Protein AF-A0A9J6NYB8-F1 (afdb_monomer_lite)

InterPro domains:
  IPR001387 Cro/C1-type, helix-turn-helix domain [PS50943] (2-49)
  IPR001387 Cro/C1-type, helix-turn-helix domain [cd00093] (2-49)
  IPR010982 Lambda repressor-like, DNA-binding domain superfamily [G3DSA:1.10.260.40] (1-51)
  IPR010982 Lambda repressor-like, DNA-binding domain superfamily [SSF47413] (2-51)

Structure (mmCIF, N/CA/C/O backbone):
data_AF-A0A9J6NYB8-F1
#
_entry.id   AF-A0A9J6NYB8-F1
#
loop_
_atom_site.group_PDB
_atom_site.id
_atom_site.type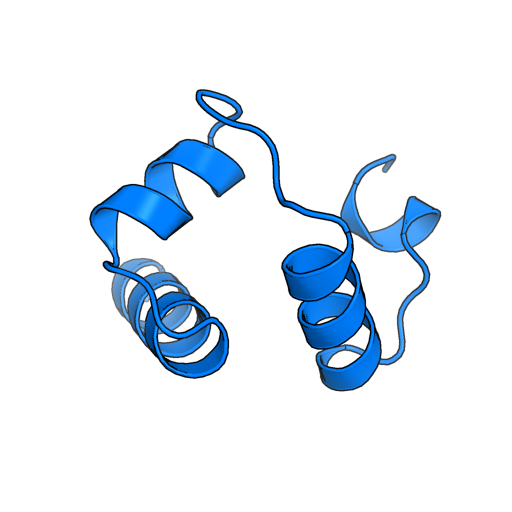_symbol
_atom_site.label_atom_id
_atom_site.label_alt_id
_atom_site.label_comp_id
_atom_site.label_asym_id
_atom_site.label_entity_id
_atom_site.label_seq_id
_atom_site.pdbx_PDB_ins_code
_atom_site.Cartn_x
_atom_site.Cartn_y
_atom_site.Cartn_z
_atom_site.occupancy
_atom_site.B_iso_or_equiv
_atom_site.auth_seq_id
_atom_site.auth_comp_id
_atom_site.auth_asym_id
_atom_site.auth_atom_id
_atom_site.pdbx_PDB_model_num
ATOM 1 N N . MET A 1 1 ? -6.361 -18.463 -5.181 1.00 54.88 1 MET A N 1
ATOM 2 C CA . MET A 1 1 ? -7.343 -17.410 -4.819 1.00 54.88 1 MET A CA 1
ATOM 3 C C . MET A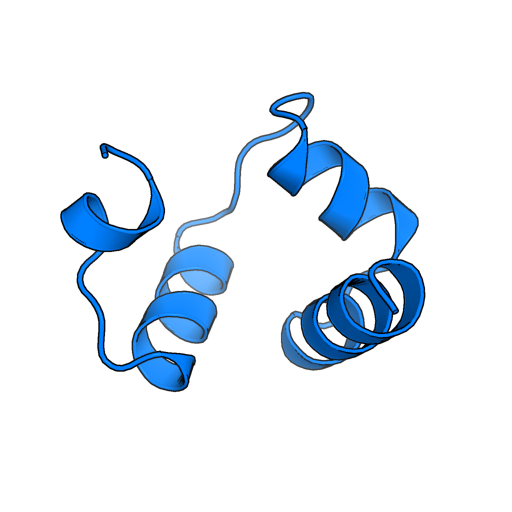 1 1 ? -6.718 -16.275 -3.993 1.00 54.88 1 MET A C 1
ATOM 5 O O . MET A 1 1 ? -7.070 -15.133 -4.246 1.00 54.88 1 MET A O 1
ATOM 9 N N . ARG A 1 2 ? -5.765 -16.543 -3.074 1.00 63.34 2 ARG A N 1
ATOM 10 C CA . ARG A 1 2 ? -5.002 -15.496 -2.350 1.00 63.34 2 ARG A CA 1
ATOM 11 C C . ARG A 1 2 ? -4.024 -14.705 -3.236 1.00 63.34 2 ARG A C 1
ATOM 13 O O . ARG A 1 2 ? -4.023 -13.485 -3.159 1.00 63.34 2 ARG A O 1
ATOM 20 N N . ASP A 1 3 ? -3.309 -15.360 -4.156 1.00 68.06 3 ASP A N 1
ATOM 21 C CA . ASP A 1 3 ? -2.374 -14.668 -5.069 1.00 68.06 3 ASP A CA 1
ATOM 22 C C . ASP A 1 3 ? -3.037 -13.612 -5.965 1.00 68.06 3 ASP A C 1
ATOM 24 O O . ASP A 1 3 ? -2.439 -12.579 -6.252 1.00 68.06 3 ASP A O 1
ATOM 28 N N . ILE A 1 4 ? -4.279 -13.858 -6.401 1.00 70.12 4 ILE A N 1
ATOM 29 C CA . ILE A 1 4 ? -5.039 -12.905 -7.227 1.00 70.12 4 ILE A CA 1
ATOM 30 C C . ILE A 1 4 ? -5.386 -11.663 -6.398 1.00 70.12 4 ILE A C 1
ATOM 32 O O . ILE A 1 4 ? -5.226 -10.548 -6.874 1.00 70.12 4 ILE A O 1
ATOM 36 N N . LYS A 1 5 ? -5.787 -11.840 -5.130 1.00 82.81 5 LYS A N 1
ATOM 37 C CA . LYS A 1 5 ? -6.087 -10.715 -4.233 1.00 82.81 5 LYS A CA 1
ATOM 38 C C . LYS A 1 5 ? -4.844 -9.869 -3.951 1.00 82.81 5 LYS A C 1
ATOM 40 O O . LYS A 1 5 ? -4.917 -8.653 -4.056 1.00 82.81 5 LYS A O 1
ATOM 45 N N . GLN A 1 6 ? -3.704 -10.503 -3.670 1.00 87.44 6 GLN A N 1
ATOM 46 C CA . GLN A 1 6 ? -2.449 -9.786 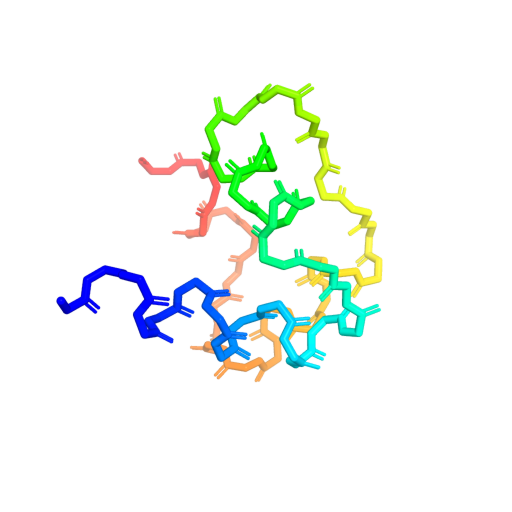-3.425 1.00 87.44 6 GLN A CA 1
ATOM 47 C C . GLN A 1 6 ? -1.947 -9.040 -4.666 1.00 87.44 6 GLN A C 1
ATOM 49 O O . GLN A 1 6 ? -1.466 -7.920 -4.537 1.00 87.44 6 GLN A O 1
ATOM 54 N N . ARG A 1 7 ? -2.076 -9.622 -5.870 1.00 92.31 7 ARG A N 1
ATOM 55 C CA . ARG A 1 7 ? -1.740 -8.920 -7.122 1.00 92.31 7 ARG A CA 1
ATOM 56 C C . ARG A 1 7 ? -2.612 -7.692 -7.342 1.00 92.31 7 ARG A C 1
ATOM 58 O O . ARG A 1 7 ? -2.067 -6.621 -7.560 1.00 92.31 7 ARG A O 1
ATOM 65 N N . ASN A 1 8 ? -3.927 -7.832 -7.208 1.00 91.38 8 ASN A N 1
ATOM 66 C CA . ASN A 1 8 ? -4.846 -6.716 -7.414 1.00 91.38 8 ASN A CA 1
ATOM 67 C C . ASN A 1 8 ? -4.584 -5.578 -6.416 1.00 91.38 8 ASN A C 1
ATOM 69 O O . ASN A 1 8 ? -4.565 -4.414 -6.795 1.00 91.38 8 ASN A O 1
ATOM 73 N N . MET A 1 9 ? -4.336 -5.905 -5.145 1.00 92.06 9 MET A N 1
ATOM 74 C CA . MET A 1 9 ? -4.001 -4.891 -4.141 1.00 92.06 9 MET A CA 1
ATOM 75 C C . MET A 1 9 ? -2.643 -4.238 -4.406 1.00 92.06 9 MET A C 1
ATOM 77 O O . MET A 1 9 ? -2.498 -3.036 -4.213 1.00 92.06 9 MET A O 1
ATOM 81 N N . ALA A 1 10 ? -1.658 -5.005 -4.875 1.00 94.25 10 ALA A N 1
ATOM 82 C CA . ALA A 1 10 ? -0.365 -4.460 -5.266 1.00 94.25 10 ALA A CA 1
ATOM 83 C C . ALA A 1 10 ? -0.485 -3.503 -6.464 1.00 94.25 10 ALA A C 1
ATOM 85 O O . ALA A 1 10 ? 0.143 -2.451 -6.451 1.00 94.25 10 ALA A O 1
ATOM 86 N N . GLU A 1 11 ? -1.335 -3.821 -7.446 1.00 95.31 11 GLU A N 1
ATOM 87 C CA . GLU A 1 11 ? -1.645 -2.938 -8.579 1.00 95.31 11 GLU A CA 1
ATOM 88 C C . GLU A 1 11 ? -2.330 -1.641 -8.124 1.00 95.31 11 GLU A C 1
ATOM 90 O O . GLU A 1 11 ? -1.903 -0.562 -8.523 1.00 95.31 11 GLU A O 1
ATOM 95 N N . ILE A 1 12 ? -3.330 -1.727 -7.238 1.00 93.12 12 ILE A N 1
ATOM 96 C CA . ILE A 1 12 ? -4.031 -0.555 -6.676 1.00 93.12 12 ILE A CA 1
ATOM 97 C C . ILE A 1 12 ? -3.076 0.357 -5.895 1.00 93.12 12 ILE A C 1
ATOM 99 O O . ILE A 1 12 ? -3.227 1.575 -5.910 1.00 93.12 12 ILE A O 1
ATOM 103 N N . LEU A 1 13 ? -2.104 -0.232 -5.200 1.00 93.69 13 LEU A N 1
ATOM 104 C CA . LEU A 1 13 ? -1.131 0.495 -4.386 1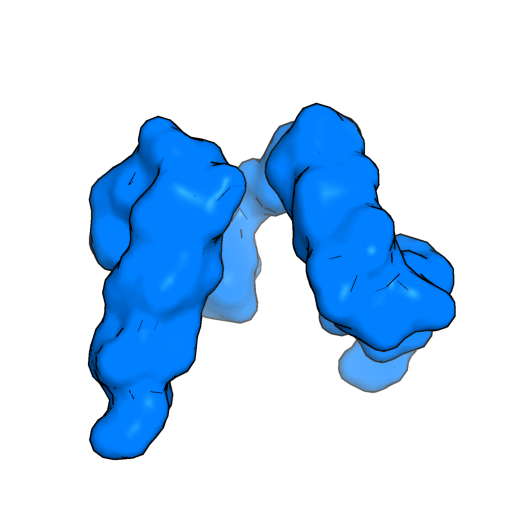.00 93.69 13 LEU A CA 1
ATOM 105 C C . LEU A 1 13 ? 0.176 0.799 -5.130 1.00 93.69 13 LEU A C 1
ATOM 107 O O . LEU A 1 13 ? 1.154 1.186 -4.491 1.00 93.69 13 LEU A O 1
ATOM 111 N N . GLU A 1 14 ? 0.199 0.598 -6.450 1.00 95.12 14 GLU A N 1
ATOM 112 C CA . GLU A 1 14 ? 1.338 0.880 -7.330 1.00 95.12 14 GLU A CA 1
ATOM 113 C C . GLU A 1 14 ? 2.664 0.263 -6.837 1.00 95.12 14 GLU A C 1
ATOM 115 O O . GLU A 1 14 ? 3.733 0.874 -6.888 1.00 95.12 14 GLU A O 1
ATOM 120 N N . MET A 1 15 ? 2.611 -0.978 -6.348 1.00 95.31 15 MET A N 1
ATOM 121 C CA . MET A 1 15 ? 3.772 -1.709 -5.840 1.00 95.31 15 MET A CA 1
ATOM 122 C C . MET A 1 15 ? 3.856 -3.131 -6.395 1.00 95.31 15 MET A C 1
ATOM 124 O O . MET A 1 15 ? 2.949 -3.638 -7.049 1.00 95.31 15 MET A O 1
ATOM 128 N N . THR A 1 16 ? 4.965 -3.820 -6.123 1.00 96.06 16 THR A N 1
ATOM 129 C CA . THR A 1 16 ? 5.081 -5.237 -6.484 1.00 96.06 16 THR A CA 1
ATOM 130 C C . THR A 1 16 ? 4.249 -6.112 -5.550 1.00 96.06 16 THR A C 1
ATOM 132 O O . THR A 1 16 ? 4.077 -5.804 -4.366 1.00 96.06 16 THR A O 1
ATOM 135 N N . ARG A 1 17 ? 3.790 -7.261 -6.061 1.00 94.69 17 ARG A N 1
ATOM 136 C CA . ARG A 1 17 ? 3.094 -8.283 -5.263 1.00 94.69 17 ARG A CA 1
ATOM 137 C C . ARG A 1 17 ? 3.914 -8.681 -4.033 1.00 94.69 17 ARG A C 1
ATOM 139 O O . ARG A 1 17 ? 3.367 -8.845 -2.950 1.00 94.69 17 ARG A O 1
ATOM 146 N N . GLU A 1 18 ? 5.226 -8.823 -4.196 1.00 94.38 18 GLU A N 1
ATOM 147 C CA . GLU A 1 18 ? 6.158 -9.196 -3.132 1.00 94.38 18 GLU A CA 1
ATOM 148 C C . GLU A 1 18 ? 6.231 -8.118 -2.045 1.00 94.38 18 GLU A C 1
ATOM 150 O O . GLU A 1 18 ? 6.258 -8.446 -0.860 1.00 94.38 18 GLU A O 1
ATOM 155 N N . SER A 1 19 ? 6.237 -6.838 -2.433 1.00 95.12 19 SER A N 1
ATOM 156 C CA . SER A 1 19 ? 6.210 -5.714 -1.491 1.00 95.12 19 SER A CA 1
ATOM 157 C C . SER A 1 19 ? 4.913 -5.712 -0.682 1.00 95.12 19 SER A C 1
ATOM 159 O O . SER A 1 19 ? 4.951 -5.648 0.548 1.00 95.12 19 SER A O 1
ATOM 161 N N . TYR A 1 20 ? 3.776 -5.891 -1.360 1.00 94.50 20 TYR A N 1
ATOM 162 C CA . TYR A 1 20 ? 2.473 -5.996 -0.709 1.00 94.50 20 TYR A CA 1
ATOM 163 C C . TYR A 1 20 ? 2.421 -7.177 0.268 1.00 94.50 20 TYR A C 1
ATOM 165 O O . TYR A 1 20 ? 2.085 -6.999 1.437 1.00 94.50 20 TYR A O 1
ATOM 173 N N . ALA A 1 21 ? 2.845 -8.366 -0.169 1.00 93.44 21 ALA A N 1
ATOM 174 C CA . ALA A 1 21 ? 2.858 -9.562 0.669 1.00 93.44 21 ALA A CA 1
ATOM 175 C C . ALA A 1 21 ? 3.760 -9.396 1.901 1.00 93.44 21 ALA A C 1
ATOM 177 O O . ALA A 1 21 ? 3.423 -9.865 2.985 1.00 93.44 21 ALA A O 1
ATOM 178 N N . ARG A 1 22 ? 4.904 -8.711 1.782 1.00 94.56 22 ARG A N 1
ATOM 179 C CA . ARG A 1 22 ? 5.751 -8.408 2.946 1.00 94.56 22 ARG A CA 1
ATOM 180 C C . ARG A 1 22 ? 5.046 -7.501 3.947 1.00 94.56 22 ARG A C 1
ATOM 182 O O . ARG A 1 22 ? 5.222 -7.708 5.145 1.00 94.56 22 ARG A O 1
ATOM 189 N N . LYS A 1 23 ? 4.262 -6.527 3.478 1.00 93.19 23 LYS A N 1
ATOM 190 C CA . LYS A 1 23 ? 3.479 -5.645 4.352 1.00 93.19 23 LYS A CA 1
ATOM 191 C C . LYS A 1 23 ? 2.345 -6.385 5.051 1.00 93.19 23 LYS A C 1
ATOM 193 O O . LYS A 1 23 ? 2.231 -6.298 6.266 1.00 93.19 23 LYS A O 1
ATOM 198 N N . GLU A 1 24 ? 1.588 -7.186 4.307 1.00 89.25 24 GLU A N 1
ATOM 199 C CA . GLU A 1 24 ? 0.506 -8.021 4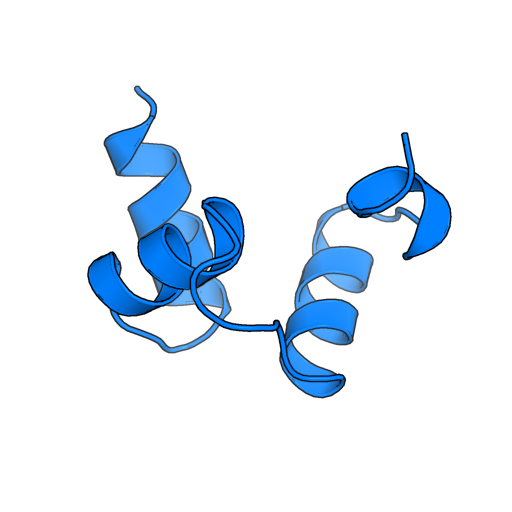.846 1.00 89.25 24 GLU A CA 1
ATOM 200 C C . GLU A 1 24 ? 1.010 -9.014 5.910 1.00 89.25 24 GLU A C 1
ATOM 202 O O . GLU A 1 24 ? 0.362 -9.213 6.929 1.00 89.25 24 GLU A O 1
ATOM 207 N N . ASN A 1 25 ? 2.208 -9.582 5.725 1.00 90.75 25 ASN A N 1
ATOM 208 C CA . ASN A 1 25 ? 2.836 -10.481 6.702 1.00 90.75 25 ASN A CA 1
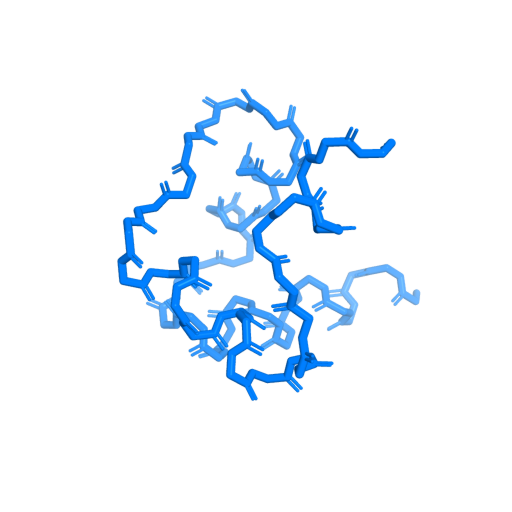ATOM 209 C C . ASN A 1 25 ? 3.590 -9.750 7.836 1.00 90.75 25 ASN A C 1
ATOM 211 O O . ASN A 1 25 ? 4.289 -10.391 8.619 1.00 90.75 25 ASN A O 1
ATOM 215 N N . GLY A 1 26 ? 3.519 -8.416 7.913 1.00 90.25 26 GLY A N 1
ATOM 216 C CA . GLY A 1 26 ? 4.147 -7.626 8.980 1.00 90.25 26 GLY A CA 1
ATOM 217 C C . GLY A 1 26 ? 5.670 -7.461 8.877 1.00 90.25 26 GLY A C 1
ATOM 218 O O . GLY A 1 26 ? 6.292 -6.904 9.780 1.00 90.25 26 GLY A O 1
ATOM 219 N N . HIS A 1 27 ? 6.302 -7.884 7.777 1.00 94.88 27 HIS A N 1
ATOM 220 C CA . HIS A 1 27 ? 7.741 -7.676 7.546 1.00 94.88 27 HIS A CA 1
ATOM 221 C C . HIS A 1 27 ? 8.097 -6.222 7.201 1.00 94.88 27 HIS A C 1
ATOM 223 O O . HIS A 1 27 ? 9.272 -5.849 7.213 1.00 94.88 27 HIS A O 1
ATOM 229 N N . SER A 1 28 ? 7.105 -5.414 6.838 1.00 93.69 28 SER A N 1
ATOM 230 C CA . SER A 1 28 ? 7.237 -3.981 6.572 1.00 93.69 28 SER A CA 1
ATOM 231 C C . SER A 1 28 ? 5.908 -3.283 6.839 1.00 93.69 28 SER A C 1
ATOM 233 O O . SER A 1 28 ? 4.860 -3.894 6.701 1.00 93.69 28 SER A O 1
ATOM 235 N N . GLN A 1 29 ? 5.934 -2.003 7.193 1.00 92.19 29 GLN A N 1
ATOM 236 C CA . GLN A 1 29 ? 4.710 -1.255 7.490 1.00 92.19 29 GLN A CA 1
ATOM 237 C C . GLN A 1 29 ? 4.097 -0.643 6.224 1.00 92.19 29 GLN A C 1
ATOM 239 O O . GLN A 1 29 ? 4.816 -0.308 5.271 1.00 92.19 29 GLN A O 1
ATOM 244 N N . PHE A 1 30 ? 2.773 -0.483 6.216 1.00 92.00 30 PHE A N 1
ATOM 245 C CA . PHE A 1 30 ? 2.098 0.356 5.228 1.00 92.00 30 PHE A CA 1
ATOM 246 C C . PHE A 1 30 ? 2.396 1.835 5.504 1.00 92.00 30 PHE A C 1
ATOM 248 O O . PHE A 1 30 ? 2.506 2.260 6.654 1.00 92.00 30 PHE A O 1
ATOM 255 N N . THR A 1 31 ? 2.556 2.630 4.450 1.00 93.69 31 THR A N 1
ATOM 256 C CA . THR A 1 31 ? 2.680 4.087 4.577 1.00 93.69 31 THR A CA 1
ATOM 257 C C . THR A 1 31 ? 1.305 4.713 4.803 1.00 93.69 31 THR A C 1
ATOM 259 O O . THR A 1 31 ? 0.285 4.124 4.454 1.00 93.69 31 THR A O 1
ATOM 262 N N . LEU A 1 32 ? 1.252 5.942 5.326 1.00 90.50 32 LEU A N 1
ATOM 263 C CA . LEU A 1 32 ? -0.023 6.649 5.522 1.00 90.50 32 LEU A CA 1
ATOM 264 C C . LEU A 1 32 ? -0.826 6.809 4.220 1.00 90.50 32 LEU A C 1
ATOM 266 O O . LEU A 1 32 ? -2.051 6.726 4.246 1.00 90.50 32 LEU A O 1
ATOM 270 N N . ASN A 1 33 ? -0.148 6.997 3.083 1.00 92.94 33 ASN A N 1
ATOM 271 C CA . ASN A 1 33 ? -0.808 7.092 1.781 1.00 92.94 33 ASN A CA 1
ATOM 272 C C . ASN A 1 33 ? -1.398 5.746 1.348 1.00 92.94 33 ASN A C 1
ATOM 274 O O . ASN A 1 33 ? -2.545 5.704 0.918 1.00 92.94 33 ASN A O 1
ATOM 278 N N . GLU A 1 34 ? -0.652 4.649 1.504 1.00 92.94 34 GLU A N 1
ATOM 279 C CA . GLU A 1 34 ? -1.152 3.301 1.202 1.00 92.94 34 GLU A CA 1
ATOM 280 C C . GLU A 1 34 ? -2.346 2.948 2.096 1.00 92.94 34 GLU A C 1
ATOM 282 O O . GLU A 1 34 ? -3.364 2.472 1.603 1.00 92.94 34 GLU A O 1
ATOM 287 N N . VAL A 1 35 ? -2.259 3.248 3.397 1.00 90.38 35 VAL A N 1
ATOM 288 C CA . VAL A 1 35 ? -3.369 3.067 4.341 1.00 90.38 35 VAL A CA 1
ATOM 289 C C . VAL A 1 35 ? -4.588 3.866 3.891 1.00 90.38 35 VAL A C 1
ATOM 291 O O . VAL A 1 35 ? -5.685 3.321 3.868 1.00 90.38 35 VAL A O 1
ATOM 294 N N . LYS A 1 36 ? -4.418 5.128 3.480 1.00 90.75 36 LYS A N 1
ATOM 295 C CA . LYS A 1 36 ? -5.525 5.947 2.971 1.00 90.75 36 LYS A CA 1
ATOM 296 C C . LYS A 1 36 ? -6.204 5.306 1.756 1.00 90.75 36 LYS A C 1
ATOM 298 O O . LYS A 1 36 ? -7.422 5.190 1.756 1.00 90.75 36 LYS A O 1
ATOM 303 N N . VAL A 1 37 ? -5.433 4.837 0.773 1.00 91.06 37 VAL A N 1
ATOM 304 C CA . VAL A 1 37 ? -5.978 4.158 -0.417 1.00 91.06 37 VAL A CA 1
ATOM 305 C C . VAL A 1 37 ? -6.738 2.886 -0.032 1.00 91.06 37 VAL A C 1
ATOM 307 O O . VAL A 1 37 ? -7.830 2.646 -0.539 1.00 91.06 37 VAL A O 1
ATOM 310 N N . ILE A 1 38 ? -6.199 2.090 0.897 1.00 89.06 38 ILE A N 1
ATOM 311 C CA . ILE A 1 38 ? -6.859 0.881 1.404 1.00 89.06 38 ILE A CA 1
ATOM 312 C C . ILE A 1 38 ? -8.196 1.244 2.077 1.00 89.06 38 ILE A C 1
ATOM 314 O O . ILE A 1 38 ? -9.215 0.626 1.777 1.00 89.06 38 ILE A O 1
ATOM 318 N N . LYS A 1 39 ? -8.229 2.271 2.935 1.00 87.31 39 LYS A N 1
ATOM 319 C CA . LYS A 1 39 ? -9.472 2.736 3.576 1.00 87.31 39 LYS A CA 1
ATOM 320 C C . LYS A 1 39 ? -10.511 3.190 2.561 1.00 87.31 39 LYS A C 1
ATOM 322 O O . LYS A 1 39 ? -11.666 2.793 2.664 1.00 87.31 39 LYS A O 1
ATOM 327 N N . ASP A 1 40 ? -10.099 4.003 1.592 1.00 87.44 40 ASP A N 1
ATOM 328 C CA . ASP A 1 40 ? -10.992 4.536 0.562 1.00 87.44 40 ASP A CA 1
ATOM 329 C C . ASP A 1 40 ? -11.575 3.398 -0.300 1.00 87.44 40 ASP A C 1
ATOM 331 O O . ASP A 1 40 ? -12.733 3.465 -0.711 1.00 87.44 40 ASP A O 1
ATOM 335 N N . LEU A 1 41 ? -10.809 2.321 -0.518 1.00 87.00 41 LEU A N 1
ATOM 336 C CA . LEU A 1 41 ? -11.251 1.132 -1.251 1.00 87.00 41 LEU A CA 1
ATOM 337 C C . LEU A 1 41 ? -12.274 0.289 -0.473 1.00 87.00 41 LEU A C 1
ATOM 339 O O . LEU A 1 41 ? -13.240 -0.194 -1.062 1.00 87.00 41 LEU A O 1
ATOM 343 N N . PHE A 1 42 ? -12.051 0.073 0.827 1.00 82.75 42 PHE A N 1
ATOM 344 C CA . PHE A 1 42 ? -12.897 -0.806 1.646 1.00 82.75 42 PHE A CA 1
ATOM 345 C C . PHE A 1 42 ? -14.027 -0.073 2.380 1.00 82.75 42 PHE A C 1
ATOM 347 O O . PHE A 1 42 ? -14.936 -0.723 2.889 1.00 82.75 42 PHE A O 1
ATOM 354 N N . GLY A 1 43 ? -13.990 1.262 2.438 1.00 82.25 43 GLY A N 1
ATOM 355 C CA . GLY A 1 43 ? -14.921 2.065 3.233 1.00 82.25 43 GLY A CA 1
ATOM 356 C C . GLY A 1 43 ? -14.783 1.840 4.743 1.00 82.25 43 GLY A C 1
ATOM 357 O O . GLY A 1 43 ? -15.722 2.122 5.481 1.00 82.25 43 GLY A O 1
ATOM 358 N N . MET A 1 44 ? -13.638 1.312 5.186 1.00 76.69 44 MET A N 1
ATOM 359 C CA . MET A 1 44 ? -13.362 0.892 6.565 1.00 76.69 44 MET A CA 1
ATOM 360 C C . MET A 1 44 ? -12.330 1.810 7.235 1.00 76.69 44 MET A C 1
ATOM 362 O O . MET A 1 44 ? -11.520 2.478 6.576 1.00 76.69 44 MET A O 1
ATOM 366 N N . SER A 1 45 ? -12.363 1.873 8.564 1.00 74.81 45 SER A N 1
ATOM 367 C CA . SER A 1 45 ? -11.402 2.616 9.380 1.00 74.81 45 SER A CA 1
ATOM 368 C C . SER A 1 45 ? -10.043 1.896 9.461 1.00 74.81 45 SER A C 1
ATOM 370 O O . SER A 1 45 ? -9.907 0.744 9.063 1.00 74.81 45 SER A O 1
ATOM 372 N N . VAL A 1 46 ? -8.991 2.578 9.937 1.00 69.31 46 VAL A N 1
ATOM 373 C CA . VAL A 1 46 ? -7.672 1.918 10.102 1.00 69.31 46 VAL A CA 1
ATOM 374 C C . VAL A 1 46 ? -7.759 0.882 11.214 1.00 69.31 46 VAL A C 1
ATOM 376 O O . VAL A 1 46 ? -7.149 -0.178 11.114 1.00 69.31 46 VAL A O 1
ATOM 379 N N . GLU A 1 47 ? -8.528 1.204 12.254 1.00 70.94 47 GLU A N 1
ATOM 380 C CA . GLU A 1 47 ? -8.797 0.334 13.388 1.00 70.94 47 GLU A CA 1
ATOM 381 C C . GLU A 1 47 ? -9.421 -0.990 12.928 1.00 70.94 47 GLU A C 1
ATOM 383 O O . GLU A 1 47 ? -8.903 -2.046 13.271 1.00 70.94 47 GLU A O 1
ATOM 388 N N . GLU A 1 48 ? -10.437 -0.937 12.061 1.00 67.12 48 GLU A N 1
ATOM 389 C CA . GLU A 1 48 ? -11.116 -2.127 11.517 1.00 67.12 48 GLU A CA 1
ATOM 390 C C . GLU A 1 48 ? -10.218 -2.986 10.611 1.00 67.12 48 GLU A C 1
ATOM 392 O O . GLU A 1 48 ? -10.459 -4.177 10.444 1.00 67.12 48 GLU A O 1
ATOM 397 N N . ILE A 1 49 ? -9.192 -2.393 9.993 1.00 67.12 49 ILE A N 1
ATOM 398 C CA . ILE A 1 49 ? -8.332 -3.085 9.019 1.00 67.12 49 ILE A CA 1
ATOM 399 C C . ILE A 1 49 ? -7.088 -3.692 9.680 1.00 67.12 49 ILE A C 1
ATOM 401 O O . ILE A 1 49 ? -6.590 -4.716 9.211 1.00 67.12 49 ILE A O 1
ATOM 405 N N . PHE A 1 50 ? -6.556 -3.064 10.733 1.00 64.81 50 PHE A N 1
ATOM 406 C CA . PHE A 1 50 ? -5.241 -3.407 11.292 1.00 64.81 50 PHE A CA 1
ATOM 407 C C . PHE A 1 50 ? -5.235 -3.773 12.783 1.00 64.81 50 PHE A C 1
ATOM 409 O O . PHE A 1 50 ? -4.181 -4.180 13.273 1.00 64.81 50 PHE A O 1
ATOM 416 N N . PHE A 1 51 ? -6.346 -3.616 13.510 1.00 65.94 51 PHE A N 1
ATOM 417 C CA . PHE A 1 51 ? -6.377 -3.774 14.971 1.00 65.94 51 PHE A CA 1
ATOM 418 C C . PHE A 1 51 ? -7.450 -4.750 15.496 1.00 65.94 51 PHE A C 1
ATOM 420 O O . PHE A 1 51 ? -7.691 -4.754 16.704 1.00 65.94 51 PHE A O 1
ATOM 427 N N . ASP A 1 52 ? -8.029 -5.591 14.629 1.00 49.44 52 ASP A N 1
ATOM 428 C CA . ASP A 1 52 ? -8.949 -6.693 14.983 1.00 49.44 52 ASP A CA 1
ATOM 429 C C . ASP A 1 52 ? -8.262 -8.075 14.939 1.00 49.44 52 ASP A C 1
ATOM 431 O O . ASP A 1 52 ? -7.476 -8.330 13.991 1.00 49.44 52 ASP A O 1
#

pLDDT: mean 85.24, std 11.87, range [49.44, 96.06]

Organism: NCBI:txid2828781

Radius of gyration: 10.54 Å; chains: 1; bounding box: 23×24×24 Å

Sequence (52 aa):
MRDIKQRNMAEILEMTRESYARKENGHSQFTLNEVKVIKDLFGMSVEEIFFD

Foldseek 3Di:
DVLVVLCVLCVQLVHDSVVSVCCVVVVDDDDPVSLVSVCVVVVDDSCVVPPD

Secondary structure (DSSP, 8-state):
-HHHHHHHHHHHTTS-HHHHHHHHTTSSPPPHHHHHHHHHHHT--HHHHH--